Protein AF-A0A662BP65-F1 (afdb_monomer)

Mean predicted aligned error: 16.46 Å

Solvent-accessible surface area (backbone atoms only — not comparable to full-atom values): 5966 Å² total; per-residue (Å²): 136,91,79,85,77,74,81,78,81,77,80,75,45,73,68,53,50,54,54,50,50,58,72,63,42,67,82,78,50,65,78,65,72,78,46,72,80,76,70,68,78,81,76,50,55,73,80,70,70,50,73,90,81,68,91,45,52,72,82,62,78,75,44,79,70,84,86,79,62,95,47,76,68,33,55,50,50,53,52,51,52,50,63,38,32,61,53,53,85

Radius of gyration: 24.39 Å; Cα contacts (8 Å, |Δi|>4): 41; chains: 1; bounding box: 43×60×56 Å

Structure (mmCIF, N/CA/C/O backbone):
data_AF-A0A662BP65-F1
#
_entry.id   AF-A0A662BP65-F1
#
loop_
_atom_site.group_PDB
_atom_site.id
_atom_site.type_symbol
_atom_site.label_atom_id
_atom_site.label_alt_id
_atom_site.label_comp_id
_atom_site.label_asym_id
_atom_site.label_entity_id
_atom_site.label_seq_id
_atom_site.pdbx_PDB_ins_code
_atom_site.Cartn_x
_atom_site.Cartn_y
_atom_site.Cartn_z
_atom_site.occupancy
_atom_site.B_iso_or_equiv
_atom_site.auth_seq_id
_atom_site.auth_comp_id
_atom_site.auth_asym_id
_atom_site.auth_atom_id
_atom_site.pdbx_PDB_model_num
ATOM 1 N N . MET A 1 1 ? 10.216 43.576 43.412 1.00 37.81 1 MET A N 1
ATOM 2 C CA . MET A 1 1 ? 10.754 43.359 42.049 1.00 37.81 1 MET A CA 1
ATOM 3 C C . MET A 1 1 ? 10.221 42.049 41.485 1.00 37.81 1 MET A C 1
ATOM 5 O O . MET A 1 1 ? 10.451 41.005 42.078 1.00 37.81 1 MET A O 1
ATOM 9 N N . ASN A 1 2 ? 9.493 42.133 40.373 1.00 41.91 2 ASN A N 1
ATOM 10 C CA . ASN A 1 2 ? 8.835 41.044 39.649 1.00 41.91 2 ASN A CA 1
ATOM 11 C C . ASN A 1 2 ? 9.836 40.325 38.721 1.00 4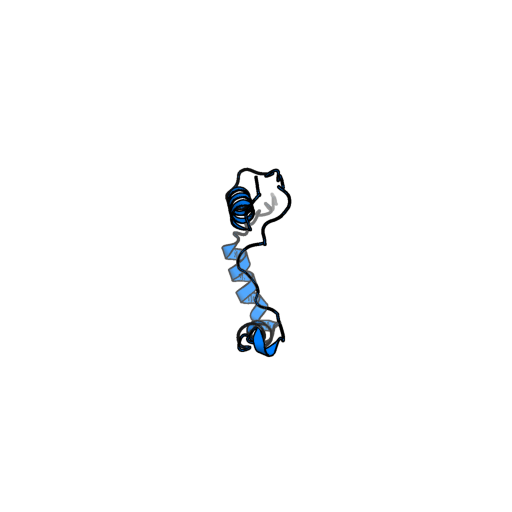1.91 2 ASN A C 1
ATOM 13 O O . ASN A 1 2 ? 10.505 40.990 37.932 1.00 41.91 2 ASN A O 1
ATOM 17 N N . LYS A 1 3 ? 9.937 38.993 38.797 1.00 49.47 3 LYS A N 1
ATOM 18 C CA . LYS A 1 3 ? 10.678 38.161 37.831 1.00 49.47 3 LYS A CA 1
ATOM 19 C C . LYS A 1 3 ? 9.815 36.978 37.385 1.00 49.47 3 LYS A C 1
ATOM 21 O O . LYS A 1 3 ? 10.182 35.826 37.580 1.00 49.47 3 LYS A O 1
ATOM 26 N N . ASN A 1 4 ? 8.672 37.257 36.765 1.00 49.25 4 ASN A N 1
ATOM 27 C CA . ASN A 1 4 ? 7.973 36.257 35.960 1.00 49.25 4 ASN A CA 1
ATOM 28 C C . ASN A 1 4 ? 8.713 36.089 34.626 1.00 49.25 4 ASN A C 1
ATOM 30 O O . ASN A 1 4 ? 8.390 36.738 33.632 1.00 49.25 4 ASN A O 1
ATOM 34 N N . SER A 1 5 ? 9.730 35.226 34.606 1.00 48.44 5 SER A N 1
ATOM 35 C CA . SER A 1 5 ? 10.309 34.713 33.365 1.00 48.44 5 SER A CA 1
ATOM 36 C C . SER A 1 5 ? 9.293 33.770 32.720 1.00 48.44 5 SER A C 1
ATOM 38 O O . SER A 1 5 ? 9.237 32.576 33.016 1.00 48.44 5 SER A O 1
ATOM 40 N N . ILE A 1 6 ? 8.442 34.342 31.876 1.00 45.31 6 ILE A N 1
ATOM 41 C CA . ILE A 1 6 ? 7.541 33.621 30.982 1.00 45.31 6 ILE A CA 1
ATOM 42 C C . ILE A 1 6 ? 8.418 32.692 30.135 1.00 45.31 6 ILE A C 1
ATOM 44 O O . ILE A 1 6 ? 9.189 33.154 29.296 1.00 45.31 6 ILE A O 1
ATOM 48 N N . MET A 1 7 ? 8.341 31.382 30.382 1.00 43.44 7 MET A N 1
ATOM 49 C CA . MET A 1 7 ? 8.895 30.378 29.476 1.00 43.44 7 MET A CA 1
ATOM 50 C C . MET A 1 7 ? 8.168 30.504 28.136 1.00 43.44 7 MET A C 1
ATOM 52 O O . MET A 1 7 ? 7.044 30.030 27.967 1.00 43.44 7 MET A O 1
ATOM 56 N N . GLU A 1 8 ? 8.817 31.182 27.196 1.00 47.69 8 GLU A N 1
ATOM 57 C CA . GLU A 1 8 ? 8.422 31.297 25.801 1.00 47.69 8 GLU A CA 1
ATOM 58 C C . GLU A 1 8 ? 8.254 29.884 25.210 1.00 47.69 8 GLU A C 1
ATOM 60 O O . GLU A 1 8 ? 9.227 29.186 24.915 1.00 47.69 8 GLU A O 1
ATOM 65 N N . LYS A 1 9 ? 7.006 29.421 25.060 1.00 54.97 9 LYS A N 1
ATOM 66 C CA . LYS A 1 9 ? 6.701 28.188 24.322 1.00 54.97 9 LYS A CA 1
ATOM 67 C C . LYS A 1 9 ? 6.997 28.433 22.841 1.00 54.97 9 LYS A C 1
ATOM 69 O O . LYS A 1 9 ? 6.122 28.850 22.087 1.00 54.97 9 LYS A O 1
ATOM 74 N N . LYS A 1 10 ? 8.234 28.173 22.418 1.00 56.41 10 LYS A N 1
ATOM 75 C CA . LYS A 1 10 ? 8.637 28.239 21.008 1.00 56.41 10 LYS A CA 1
ATOM 76 C C . LYS A 1 10 ? 7.880 27.172 20.216 1.00 56.41 10 LYS A C 1
ATOM 78 O O . LYS A 1 10 ? 8.165 25.982 20.321 1.00 56.41 10 L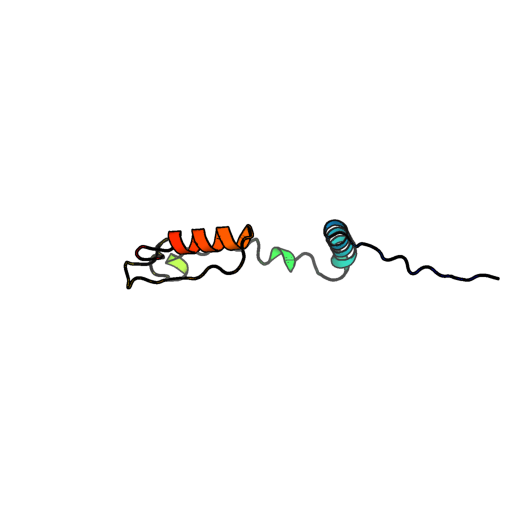YS A O 1
ATOM 83 N N . ASN A 1 11 ? 6.897 27.597 19.424 1.00 59.94 11 ASN A N 1
ATOM 84 C CA . ASN A 1 11 ? 6.211 26.742 18.462 1.00 59.94 11 ASN A CA 1
ATOM 85 C C . ASN A 1 11 ? 7.169 26.473 17.291 1.00 59.94 11 ASN A C 1
ATOM 87 O O . ASN A 1 11 ? 7.240 27.238 16.328 1.00 59.94 11 ASN A O 1
ATOM 91 N N . VAL A 1 12 ? 7.991 25.430 17.413 1.00 66.25 12 VAL A N 1
ATOM 92 C CA . VAL A 1 12 ? 8.944 25.064 1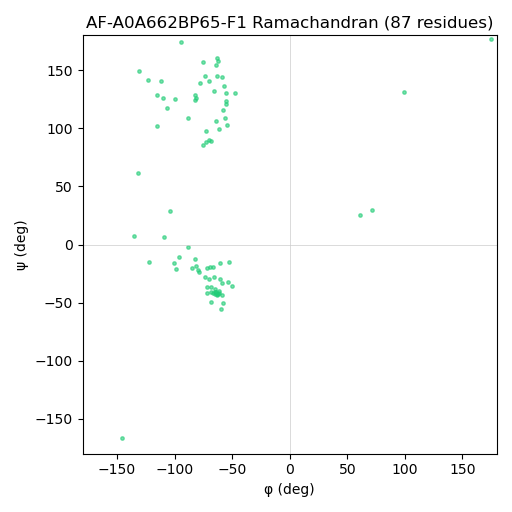6.363 1.00 66.25 12 VAL A CA 1
ATOM 93 C C . VAL A 1 12 ? 8.159 24.462 15.200 1.00 66.25 12 VAL A C 1
ATOM 95 O O . VAL A 1 12 ? 7.788 23.290 15.202 1.00 66.25 12 VAL A O 1
ATOM 98 N N . SER A 1 13 ? 7.885 25.287 14.190 1.00 71.81 13 SER A N 1
ATOM 99 C CA . SER A 1 13 ? 7.317 24.829 12.923 1.00 71.81 13 SER A CA 1
ATOM 100 C C . SER A 1 13 ? 8.239 23.788 12.283 1.00 71.81 13 SER A C 1
ATOM 102 O O . SER A 1 13 ? 9.462 23.925 12.334 1.00 71.81 13 SER A O 1
ATOM 104 N N . ARG A 1 14 ? 7.670 22.776 11.613 1.00 71.62 14 ARG A N 1
ATOM 105 C CA . ARG A 1 14 ? 8.429 21.731 10.888 1.00 71.62 14 ARG A CA 1
ATOM 106 C C . ARG A 1 14 ? 9.485 22.335 9.951 1.00 71.62 14 ARG A C 1
ATO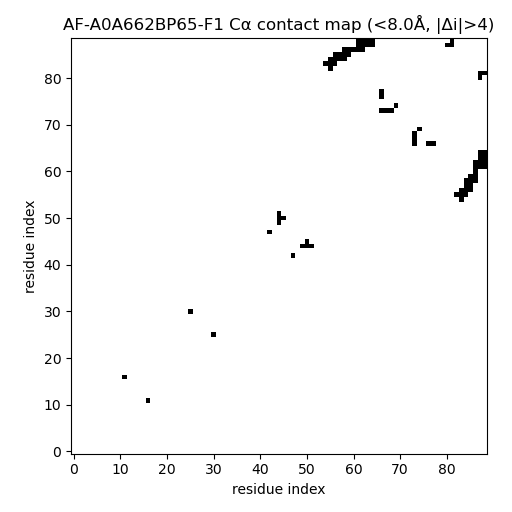M 108 O O . ARG A 1 14 ? 10.583 21.805 9.821 1.00 71.62 14 ARG A O 1
ATOM 115 N N . LYS A 1 15 ? 9.170 23.487 9.344 1.00 72.94 15 LYS A N 1
ATOM 116 C CA . LYS A 1 15 ? 10.091 24.251 8.485 1.00 72.94 15 LYS A CA 1
ATOM 117 C C . LYS A 1 15 ? 11.254 24.861 9.270 1.00 72.94 15 LYS A C 1
ATOM 119 O O . LYS A 1 15 ? 12.361 24.928 8.755 1.00 72.94 15 LYS A O 1
ATOM 124 N N . GLN A 1 16 ? 11.004 25.310 10.495 1.00 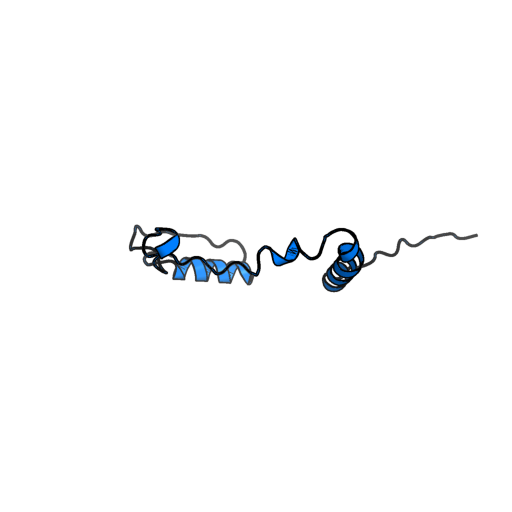69.94 16 GLN A N 1
ATOM 125 C CA . GLN A 1 16 ? 12.015 25.889 11.374 1.00 69.94 16 GLN A CA 1
ATOM 126 C C . GLN A 1 16 ? 12.963 24.805 11.886 1.00 69.94 16 GLN A C 1
ATOM 128 O O . GLN A 1 16 ? 14.169 24.999 11.835 1.00 69.94 16 GLN A O 1
ATOM 133 N N . PHE A 1 17 ? 12.425 23.639 12.261 1.00 77.44 17 PHE A N 1
ATOM 134 C CA . PHE A 1 17 ? 13.221 22.468 12.629 1.00 77.44 17 PHE A CA 1
ATOM 135 C C . PHE A 1 17 ? 14.153 22.051 11.489 1.00 77.44 17 PHE A C 1
ATOM 137 O O . PHE A 1 17 ? 15.356 21.973 11.691 1.00 77.44 17 PHE A O 1
ATOM 144 N N . LEU A 1 18 ? 13.626 21.901 10.267 1.00 72.81 18 LEU A N 1
ATOM 145 C CA . LEU A 1 18 ? 14.438 21.532 9.106 1.00 72.81 18 LEU A CA 1
ATOM 146 C C . LEU A 1 18 ? 15.529 22.574 8.801 1.00 72.81 18 LEU A C 1
ATOM 148 O O . LEU A 1 18 ? 16.671 22.206 8.544 1.00 72.81 18 LEU A O 1
ATOM 152 N N . LYS A 1 19 ? 15.213 23.874 8.891 1.00 67.25 19 LYS A N 1
ATOM 153 C CA . LYS A 1 19 ? 16.198 24.958 8.724 1.00 67.25 19 LYS A CA 1
ATOM 154 C C . LYS A 1 19 ? 17.288 24.929 9.802 1.00 67.25 19 LYS A C 1
ATOM 156 O O . LYS A 1 19 ? 18.461 25.092 9.482 1.00 67.25 19 LYS A O 1
ATOM 161 N N . THR A 1 20 ? 16.919 24.700 11.060 1.00 67.25 20 THR A N 1
ATOM 162 C CA . THR A 1 20 ? 17.860 24.608 12.184 1.00 67.25 20 THR A CA 1
ATOM 163 C C . THR A 1 20 ? 18.740 23.358 12.089 1.00 67.25 20 THR A C 1
ATOM 165 O O . THR A 1 20 ? 19.944 23.451 12.310 1.00 67.25 20 THR A O 1
ATOM 168 N N . THR A 1 21 ? 18.181 22.212 11.694 1.00 63.66 21 THR A N 1
ATOM 169 C CA . THR A 1 21 ? 18.931 20.965 11.473 1.00 63.66 21 THR A CA 1
ATOM 170 C C . THR A 1 21 ? 19.919 21.088 10.313 1.00 63.66 21 THR A C 1
ATOM 172 O O . THR A 1 21 ? 21.040 20.604 10.428 1.00 63.66 21 THR A O 1
ATOM 175 N N . ILE A 1 22 ? 19.559 21.788 9.231 1.00 61.50 22 ILE A N 1
ATOM 176 C CA . ILE A 1 22 ? 20.489 22.073 8.127 1.00 61.50 22 ILE A CA 1
ATOM 177 C C . ILE A 1 22 ? 21.618 23.004 8.591 1.00 61.50 22 ILE A C 1
ATOM 179 O O . ILE A 1 22 ? 22.763 22.749 8.257 1.00 61.50 22 ILE A O 1
ATOM 183 N N . GLY A 1 23 ? 21.336 24.036 9.393 1.00 60.09 23 GLY A N 1
ATOM 184 C CA . GLY A 1 23 ? 22.357 24.991 9.852 1.00 60.09 23 GLY A CA 1
ATOM 185 C C . GLY A 1 23 ? 23.374 24.433 10.860 1.00 60.09 23 GLY A C 1
ATOM 186 O O . GLY A 1 23 ? 24.516 24.878 10.873 1.00 60.09 23 GLY A O 1
ATOM 187 N N . LEU A 1 24 ? 22.984 23.456 11.687 1.00 57.78 24 LEU A N 1
ATOM 188 C CA . LEU A 1 24 ? 23.856 22.824 12.695 1.00 57.78 24 LEU A CA 1
ATOM 189 C C . LEU A 1 24 ? 24.457 21.483 12.240 1.00 57.78 24 LEU A C 1
ATOM 191 O O . LEU A 1 24 ? 25.469 21.054 12.787 1.00 57.78 24 LEU A O 1
ATOM 195 N N . GLY A 1 25 ? 23.853 20.814 11.253 1.00 54.84 25 GLY A N 1
ATOM 196 C CA . GLY A 1 25 ? 24.262 19.480 10.800 1.00 54.84 25 GLY A CA 1
ATOM 197 C C . GLY A 1 25 ? 25.451 19.455 9.834 1.00 54.84 25 GLY A C 1
ATOM 198 O O . GLY A 1 25 ? 26.097 18.417 9.708 1.00 54.84 25 GLY A O 1
ATOM 199 N N . VAL A 1 26 ? 25.785 20.577 9.182 1.00 53.50 26 VAL A N 1
ATOM 200 C CA . VAL A 1 26 ? 26.900 20.631 8.207 1.00 53.50 26 VAL A CA 1
ATOM 201 C C . VAL A 1 26 ? 28.274 20.487 8.875 1.00 53.50 26 VAL A C 1
ATOM 203 O O . VAL A 1 26 ? 29.246 20.150 8.210 1.00 53.50 26 VAL A O 1
ATOM 206 N N . ALA A 1 27 ? 28.370 20.724 10.186 1.00 52.84 27 ALA A N 1
ATOM 207 C CA . ALA A 1 27 ? 29.641 20.680 10.904 1.00 52.84 27 ALA A CA 1
ATOM 208 C C . ALA A 1 27 ? 30.052 19.268 11.366 1.00 52.84 27 ALA A C 1
ATOM 210 O O . ALA A 1 27 ? 31.230 19.049 11.630 1.00 52.84 27 ALA A O 1
ATOM 211 N N . SER A 1 28 ? 29.121 18.309 11.469 1.00 54.56 28 SER A N 1
ATOM 212 C CA . SER A 1 28 ? 29.404 16.980 12.046 1.00 54.56 28 SER A CA 1
ATOM 213 C C . SER A 1 28 ? 29.130 15.793 11.123 1.00 54.56 28 SER A C 1
ATOM 215 O O . SER A 1 28 ? 29.634 14.702 11.384 1.00 54.56 28 SER A O 1
ATOM 217 N N . PHE A 1 29 ? 28.399 15.979 10.023 1.00 55.47 29 PHE A N 1
ATOM 218 C CA . PHE A 1 29 ? 28.163 14.922 9.044 1.00 55.47 29 PHE A CA 1
ATOM 219 C C . PHE A 1 29 ? 28.824 15.312 7.729 1.00 55.47 29 PHE A C 1
ATOM 221 O O . PHE A 1 29 ? 28.319 16.151 6.986 1.00 55.47 29 PHE A O 1
ATOM 228 N N . GLY A 1 30 ? 29.987 14.713 7.461 1.00 52.06 30 GLY A N 1
ATOM 229 C CA . GLY A 1 30 ? 30.682 14.868 6.191 1.00 52.06 30 GLY A CA 1
ATOM 230 C C . GLY A 1 30 ? 29.714 14.672 5.024 1.00 52.06 30 GLY A C 1
ATOM 231 O O . GLY A 1 30 ? 28.975 13.687 4.968 1.00 52.06 30 GLY A O 1
ATOM 232 N N . LEU A 1 31 ? 29.734 15.617 4.085 1.00 53.47 31 LEU A N 1
ATOM 233 C CA . LEU A 1 31 ? 28.849 15.673 2.915 1.00 53.47 31 LEU A CA 1
ATOM 234 C C . LEU A 1 31 ? 28.835 14.374 2.077 1.00 53.47 31 LEU A C 1
ATOM 236 O O . LEU A 1 31 ? 27.923 14.170 1.285 1.00 53.47 31 LEU A O 1
ATOM 240 N N . GLY A 1 32 ? 29.801 13.467 2.266 1.00 52.56 32 GLY A N 1
ATOM 241 C CA . GLY A 1 32 ? 29.874 12.173 1.582 1.00 52.56 32 GLY A CA 1
ATOM 242 C C . GLY A 1 32 ? 28.869 11.114 2.061 1.00 52.56 32 GLY A C 1
ATOM 243 O O . GLY A 1 32 ? 28.463 10.264 1.268 1.00 52.56 32 GLY A O 1
ATOM 244 N N . SER A 1 33 ? 28.411 11.153 3.318 1.00 54.41 33 SER A N 1
ATOM 245 C CA . SER A 1 33 ? 27.515 10.109 3.854 1.00 54.41 33 SER A CA 1
ATOM 246 C C . SER A 1 33 ? 26.057 10.277 3.416 1.00 54.41 33 SER A C 1
ATOM 248 O O . SER A 1 33 ? 25.322 9.296 3.360 1.00 54.41 33 SER A O 1
ATOM 250 N N . LEU A 1 34 ? 25.644 11.498 3.058 1.00 55.66 34 LEU A N 1
ATOM 251 C CA . LEU A 1 34 ? 24.289 11.785 2.569 1.00 55.66 34 LEU A CA 1
ATOM 252 C C . LEU A 1 34 ? 24.103 11.424 1.084 1.00 55.66 34 LEU A C 1
ATOM 254 O O . LEU A 1 34 ? 22.979 11.195 0.646 1.00 55.66 34 LEU A O 1
ATOM 258 N N . ILE A 1 35 ? 25.191 11.335 0.312 1.00 58.03 35 ILE A N 1
ATOM 259 C CA . ILE A 1 35 ? 25.148 11.126 -1.147 1.00 58.03 35 ILE A CA 1
ATOM 260 C C . ILE A 1 35 ? 25.419 9.655 -1.520 1.00 58.03 35 ILE A C 1
ATOM 262 O O . ILE A 1 35 ? 25.053 9.217 -2.608 1.00 58.03 35 ILE A O 1
ATOM 266 N N . SER A 1 36 ? 25.962 8.841 -0.604 1.00 56.34 36 SER A N 1
ATOM 267 C CA . SER A 1 36 ? 26.278 7.417 -0.852 1.00 56.34 36 SER A CA 1
ATOM 268 C C . SER A 1 36 ? 25.056 6.547 -1.218 1.00 56.34 36 SER A C 1
ATOM 270 O O . SER A 1 36 ? 25.203 5.458 -1.779 1.00 56.34 36 SER A O 1
ATOM 272 N N . SER A 1 37 ? 23.836 7.037 -0.958 1.00 58.31 37 SER A N 1
ATOM 273 C CA . SER A 1 37 ? 22.588 6.381 -1.371 1.00 58.31 37 SER A CA 1
ATOM 274 C C . SER A 1 37 ? 21.993 6.905 -2.688 1.00 58.31 37 SER A C 1
ATOM 276 O O . SER A 1 37 ? 21.062 6.284 -3.187 1.00 58.31 37 SER A O 1
ATOM 278 N N . CYS A 1 38 ? 22.484 8.017 -3.250 1.00 61.62 38 CYS A N 1
ATOM 279 C CA . CYS A 1 38 ? 21.836 8.728 -4.369 1.00 61.62 38 CYS A CA 1
ATOM 280 C C . CYS A 1 38 ? 22.583 8.609 -5.716 1.00 61.62 38 CYS A C 1
ATOM 282 O O . CYS A 1 38 ? 22.227 9.279 -6.678 1.00 61.62 38 CYS A O 1
ATOM 284 N N . GLY A 1 39 ? 23.644 7.799 -5.793 1.00 56.81 39 GLY A N 1
ATOM 285 C CA . GLY A 1 39 ? 24.516 7.738 -6.977 1.00 56.81 39 GLY A CA 1
ATOM 286 C C . GLY A 1 39 ? 24.904 6.338 -7.441 1.00 56.81 39 GLY A C 1
ATOM 287 O O . GLY A 1 39 ? 25.763 6.210 -8.308 1.00 56.81 39 GLY A O 1
ATOM 288 N N . LYS A 1 40 ? 24.324 5.280 -6.865 1.00 65.56 40 LYS A N 1
ATOM 289 C CA . LYS A 1 40 ? 24.550 3.928 -7.386 1.00 65.56 40 LYS A CA 1
ATOM 290 C C . LYS A 1 40 ? 23.612 3.731 -8.578 1.00 65.56 40 LYS A C 1
ATOM 292 O O . LYS A 1 40 ? 22.417 3.962 -8.393 1.00 65.56 40 LYS A O 1
ATOM 297 N N . PRO A 1 41 ? 24.117 3.338 -9.762 1.00 65.19 41 PRO A N 1
ATOM 298 C CA . PRO A 1 41 ? 23.244 2.928 -10.850 1.00 65.19 41 PRO A CA 1
ATOM 299 C C . PRO A 1 41 ? 22.340 1.812 -10.325 1.00 65.19 41 PRO A C 1
ATOM 301 O O . PRO A 1 41 ? 22.803 0.895 -9.640 1.00 65.19 41 PRO A O 1
ATOM 304 N N . GLU A 1 42 ? 21.042 1.967 -10.556 1.00 69.06 42 GLU A N 1
ATOM 305 C CA . GLU A 1 42 ? 20.037 0.980 -10.191 1.00 69.06 42 GLU A CA 1
ATOM 306 C C . GLU A 1 42 ? 20.413 -0.333 -10.887 1.00 69.06 42 GLU A C 1
ATOM 308 O O . GLU A 1 42 ? 20.515 -0.381 -12.113 1.00 69.06 42 GLU A O 1
ATOM 313 N N . ARG A 1 43 ? 20.742 -1.368 -10.103 1.00 71.19 43 ARG A N 1
ATOM 314 C CA . ARG A 1 43 ? 21.093 -2.673 -10.672 1.00 71.19 43 ARG A CA 1
ATOM 315 C C . ARG A 1 43 ? 19.856 -3.230 -11.351 1.00 71.19 43 ARG A C 1
ATOM 317 O O . ARG A 1 43 ? 18.783 -3.221 -10.743 1.00 71.19 43 ARG A O 1
ATOM 324 N N . SER A 1 44 ? 20.001 -3.708 -12.583 1.00 72.12 44 SER A N 1
ATOM 325 C CA . SER A 1 44 ? 18.870 -4.304 -13.289 1.00 72.12 44 SER A CA 1
ATOM 326 C C . SER A 1 44 ? 18.392 -5.560 -12.559 1.00 72.12 44 SER A C 1
ATOM 328 O O . SER A 1 44 ? 19.151 -6.220 -11.841 1.00 72.12 44 SER A O 1
ATOM 330 N N . HIS A 1 45 ? 17.117 -5.905 -12.736 1.00 73.19 45 HIS A N 1
ATOM 331 C CA . HIS A 1 45 ? 16.557 -7.128 -12.160 1.00 73.19 45 HIS A CA 1
ATOM 332 C C . HIS A 1 45 ? 17.315 -8.375 -12.653 1.00 73.19 45 HIS A C 1
ATOM 334 O O . HIS A 1 45 ? 17.537 -9.302 -11.871 1.00 73.19 45 HIS A O 1
ATOM 340 N N . GLU A 1 46 ? 17.815 -8.352 -13.893 1.00 72.19 46 GLU A N 1
ATOM 341 C CA . GLU A 1 46 ? 18.686 -9.380 -14.468 1.00 72.19 46 GLU A CA 1
ATOM 342 C C . GLU A 1 46 ? 20.044 -9.492 -13.755 1.00 72.19 46 GLU A C 1
ATOM 344 O O . GLU A 1 46 ? 20.505 -10.604 -13.506 1.00 72.19 46 GLU A O 1
ATOM 349 N N . GLU A 1 47 ? 20.680 -8.373 -13.385 1.00 77.81 47 GLU A N 1
ATOM 350 C CA . GLU A 1 47 ? 21.967 -8.372 -12.665 1.00 77.81 47 GLU A CA 1
ATOM 351 C C . GLU A 1 47 ? 21.829 -8.964 -11.251 1.00 77.81 47 GLU A C 1
ATOM 353 O O . GLU A 1 47 ? 22.765 -9.550 -10.707 1.00 77.81 47 GLU A O 1
ATOM 358 N N . LEU A 1 48 ? 20.636 -8.847 -10.666 1.00 80.25 48 LEU A N 1
ATOM 359 C CA . LEU A 1 48 ? 20.293 -9.396 -9.355 1.00 80.25 48 LEU A CA 1
ATOM 360 C C . LEU A 1 48 ? 19.769 -10.840 -9.415 1.00 80.25 48 LEU A C 1
ATOM 362 O O . LEU A 1 48 ? 19.472 -11.412 -8.364 1.00 80.25 48 LEU A O 1
ATOM 366 N N . GLY A 1 49 ? 19.642 -11.430 -10.611 1.00 86.19 49 GLY A N 1
ATOM 367 C CA . GLY A 1 49 ? 19.074 -12.767 -10.801 1.00 86.19 49 GLY A CA 1
ATOM 368 C C . GLY A 1 49 ? 17.620 -12.878 -10.327 1.00 86.19 49 GLY A C 1
ATOM 369 O O . GLY A 1 49 ? 17.180 -13.962 -9.938 1.00 86.19 49 GLY A O 1
ATOM 370 N N . LEU A 1 50 ? 16.890 -11.758 -10.300 1.00 84.44 50 LEU A N 1
ATOM 371 C CA . LEU A 1 50 ? 15.509 -11.724 -9.842 1.00 84.44 50 LEU A CA 1
ATOM 372 C C . LEU A 1 50 ? 14.583 -12.272 -10.938 1.00 84.44 50 LEU A C 1
ATOM 374 O O . LEU A 1 50 ? 14.755 -11.943 -12.113 1.00 84.44 50 LEU A O 1
ATOM 378 N N . PRO A 1 51 ? 13.575 -13.082 -10.575 1.00 84.25 51 PRO A N 1
ATOM 379 C CA . PRO A 1 51 ? 12.511 -13.427 -11.506 1.00 84.25 51 PRO A CA 1
ATOM 380 C C . PRO A 1 51 ? 11.731 -12.163 -11.913 1.00 84.25 51 PRO A C 1
ATOM 382 O O . PRO A 1 51 ? 11.769 -11.161 -11.190 1.00 84.25 51 PRO A O 1
ATOM 385 N N . PRO A 1 52 ? 10.985 -12.197 -13.033 1.00 83.31 52 PRO A N 1
ATOM 386 C CA . PRO A 1 52 ? 10.126 -11.084 -13.420 1.00 83.31 52 PRO A CA 1
ATOM 387 C C . PRO A 1 52 ? 9.157 -10.762 -12.277 1.00 83.31 52 PRO A C 1
ATOM 389 O O . PRO A 1 52 ? 8.401 -11.627 -11.834 1.00 83.31 52 PRO A O 1
ATOM 392 N N . LEU A 1 53 ? 9.211 -9.525 -11.783 1.00 86.00 53 LEU A N 1
ATOM 393 C CA . LEU A 1 53 ? 8.347 -9.033 -10.715 1.00 86.00 53 LEU A CA 1
ATOM 394 C C . LEU A 1 53 ? 7.066 -8.473 -11.346 1.00 86.00 53 LEU A C 1
ATOM 396 O O . LEU A 1 53 ? 7.136 -7.443 -12.015 1.00 86.00 53 LEU A O 1
ATOM 400 N N . PRO A 1 54 ? 5.909 -9.138 -11.193 1.00 87.44 54 PRO A N 1
ATOM 401 C CA . PRO A 1 54 ? 4.659 -8.622 -11.724 1.00 87.44 54 PRO A CA 1
ATOM 402 C C . PRO A 1 54 ? 4.168 -7.435 -10.886 1.00 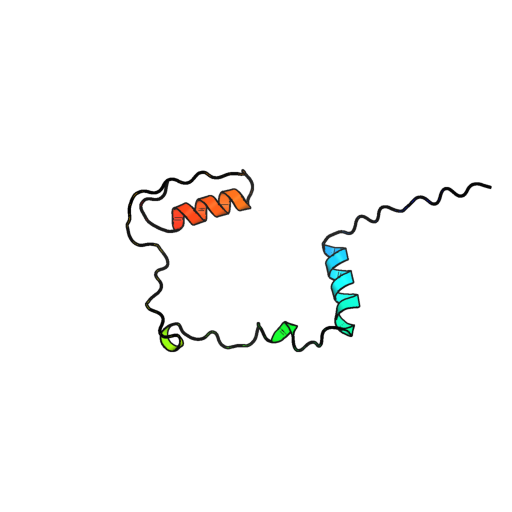87.44 54 PRO A C 1
ATOM 404 O O . PRO A 1 54 ? 4.281 -7.438 -9.662 1.00 87.44 54 PRO A O 1
ATOM 407 N N . ASP A 1 55 ? 3.537 -6.459 -11.540 1.00 89.38 55 ASP A N 1
ATOM 408 C CA . ASP A 1 55 ? 2.966 -5.279 -10.868 1.00 89.38 55 ASP A CA 1
ATOM 409 C C . ASP A 1 55 ? 1.774 -5.616 -9.958 1.00 89.38 55 ASP A C 1
ATOM 411 O O . ASP A 1 55 ? 1.392 -4.831 -9.088 1.00 89.38 55 ASP A O 1
ATOM 415 N N . ARG A 1 56 ? 1.152 -6.778 -10.181 1.00 90.19 56 ARG A N 1
ATOM 416 C CA . ARG A 1 56 ? -0.006 -7.274 -9.435 1.00 90.19 56 ARG A CA 1
ATOM 417 C C . ARG A 1 56 ? 0.214 -8.706 -8.979 1.00 90.19 56 ARG A C 1
ATOM 419 O O . ARG A 1 56 ? 0.863 -9.504 -9.655 1.00 90.19 56 ARG A O 1
ATOM 426 N N . ALA A 1 57 ? -0.390 -9.039 -7.849 1.00 90.75 57 ALA A N 1
ATOM 427 C CA . ALA A 1 57 ? -0.469 -10.396 -7.352 1.00 90.75 57 ALA A CA 1
ATOM 428 C C . ALA A 1 57 ? -1.262 -11.285 -8.322 1.00 90.75 57 ALA A C 1
ATOM 430 O O . ALA A 1 57 ? -2.230 -10.854 -8.955 1.00 90.75 57 ALA A O 1
ATOM 431 N N . ALA A 1 58 ? -0.844 -12.545 -8.415 1.00 88.06 58 ALA A N 1
ATOM 432 C CA . ALA A 1 58 ? -1.581 -13.568 -9.140 1.00 88.06 58 ALA A CA 1
ATOM 433 C C . ALA A 1 58 ? -2.966 -13.804 -8.512 1.00 88.06 58 ALA A C 1
ATOM 435 O O . ALA A 1 58 ? -3.179 -13.533 -7.329 1.00 88.06 58 ALA A O 1
ATOM 436 N N . ASN A 1 59 ? -3.892 -14.350 -9.306 1.00 89.69 59 ASN A N 1
ATOM 437 C CA . ASN A 1 59 ? -5.228 -14.714 -8.831 1.00 89.69 59 ASN A CA 1
ATOM 438 C C . ASN A 1 59 ? -5.125 -15.685 -7.651 1.00 89.69 59 ASN A C 1
ATOM 440 O O . ASN A 1 59 ? -4.339 -16.638 -7.681 1.00 89.69 59 ASN A O 1
ATOM 444 N N . GLY A 1 60 ? -5.930 -15.447 -6.622 1.00 87.62 60 GLY A N 1
ATOM 445 C CA . GLY A 1 60 ? -5.817 -16.155 -5.358 1.00 87.62 60 GLY A CA 1
ATOM 446 C C . GLY A 1 60 ? -7.162 -16.382 -4.690 1.00 87.62 60 GLY A C 1
ATOM 447 O O . GLY A 1 60 ? -8.230 -16.239 -5.278 1.00 87.62 60 GLY A O 1
ATOM 448 N N . LYS A 1 61 ? -7.112 -16.770 -3.417 1.00 91.56 61 LYS A N 1
ATOM 449 C CA . LYS A 1 61 ? -8.315 -16.818 -2.589 1.00 91.56 61 LYS A CA 1
ATOM 450 C C . LYS A 1 61 ? -8.772 -15.391 -2.304 1.00 91.56 61 LYS A C 1
ATOM 452 O O . LYS A 1 61 ? -7.947 -14.553 -1.963 1.00 91.56 61 LYS A O 1
ATOM 457 N N . LYS A 1 62 ? -10.085 -15.163 -2.328 1.00 92.50 62 LYS A N 1
ATOM 458 C CA . LYS A 1 62 ? -10.677 -13.878 -1.959 1.00 92.50 62 LYS A CA 1
ATOM 459 C C . LYS A 1 62 ? -10.249 -13.42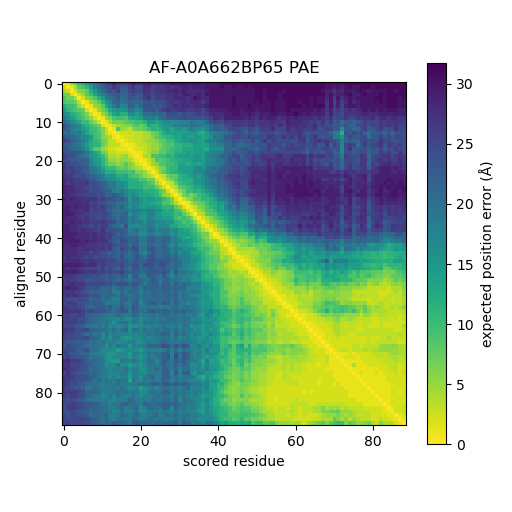9 -0.560 1.00 92.50 62 LYS A C 1
ATOM 461 O O . LYS A 1 62 ? -10.448 -14.170 0.412 1.00 92.50 62 LYS A O 1
ATOM 466 N N . LEU A 1 63 ? -9.664 -12.236 -0.465 1.00 92.94 63 LEU A N 1
ATOM 467 C CA . LEU A 1 63 ? -9.199 -11.637 0.785 1.00 92.94 63 LEU A CA 1
ATOM 468 C C . LEU A 1 63 ? -10.047 -10.420 1.134 1.00 92.94 63 LEU A C 1
ATOM 470 O O . LEU A 1 63 ? -10.399 -9.628 0.266 1.00 92.94 63 LEU A O 1
ATOM 474 N N . ARG A 1 64 ? -10.338 -10.278 2.430 1.00 93.19 64 ARG A N 1
ATOM 475 C CA . ARG A 1 64 ? -11.114 -9.163 2.976 1.00 93.19 64 ARG A CA 1
ATOM 476 C C . ARG A 1 64 ? -10.243 -8.336 3.905 1.00 93.19 64 ARG A C 1
ATOM 478 O O . ARG A 1 64 ? -9.639 -8.910 4.817 1.00 93.19 64 ARG A O 1
ATOM 485 N N . ALA A 1 65 ? -10.196 -7.023 3.711 1.00 93.00 65 ALA A N 1
ATOM 486 C CA . ALA A 1 65 ? -9.429 -6.121 4.570 1.00 93.00 65 ALA A CA 1
ATOM 487 C C . ALA A 1 65 ? -10.304 -5.021 5.183 1.00 93.00 65 ALA A C 1
ATOM 489 O O . ALA A 1 65 ? -11.195 -4.468 4.550 1.00 93.00 65 ALA A O 1
ATOM 490 N N . GLY A 1 66 ? -10.033 -4.683 6.445 1.00 92.81 66 GLY A N 1
ATOM 491 C CA . GLY A 1 66 ? -10.666 -3.554 7.125 1.00 92.81 66 GLY A CA 1
ATOM 492 C C . GLY A 1 66 ? -9.751 -2.336 7.122 1.00 92.81 66 GLY A C 1
ATOM 493 O O . GLY A 1 66 ? -8.623 -2.414 7.608 1.00 92.81 66 GLY A O 1
ATOM 494 N N . LEU A 1 67 ? -10.235 -1.198 6.621 1.00 94.81 67 LEU A N 1
ATOM 495 C CA . LEU A 1 67 ? -9.518 0.070 6.739 1.00 94.81 67 LEU A CA 1
ATOM 496 C C . LEU A 1 67 ? -9.785 0.710 8.108 1.00 94.81 67 LEU A C 1
ATOM 498 O O . LEU A 1 67 ? -10.930 1.001 8.447 1.00 94.81 67 LEU A O 1
ATOM 502 N N . ILE A 1 68 ? -8.724 1.009 8.861 1.00 95.00 68 ILE A N 1
ATOM 503 C CA . ILE A 1 68 ? -8.815 1.790 10.101 1.00 95.00 68 ILE A CA 1
ATOM 504 C C . ILE A 1 6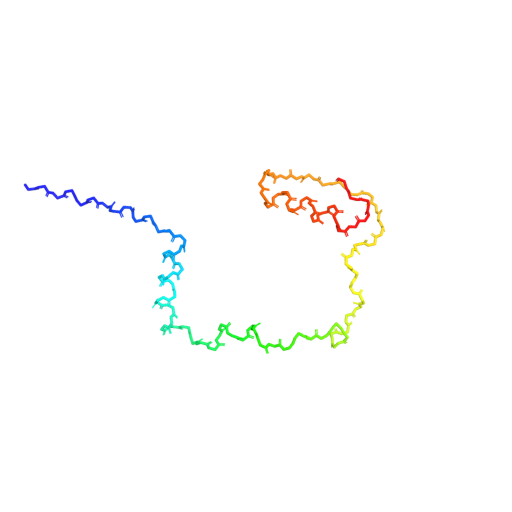8 ? -8.251 3.192 9.854 1.00 95.00 68 ILE A C 1
ATOM 506 O O . ILE A 1 68 ? -7.065 3.361 9.578 1.00 95.00 68 ILE A O 1
ATOM 510 N N . GLY A 1 69 ? -9.113 4.202 10.000 1.00 92.94 69 GLY A N 1
ATOM 511 C CA . GLY A 1 69 ? -8.772 5.618 9.847 1.00 92.94 69 GLY A CA 1
ATOM 512 C C . GLY A 1 69 ? -9.157 6.200 8.482 1.00 92.94 69 GLY A C 1
ATOM 513 O O . GLY A 1 69 ? -8.835 5.655 7.431 1.00 92.94 69 GLY A O 1
ATOM 514 N N . THR A 1 70 ? -9.819 7.359 8.503 1.00 93.12 70 THR A N 1
ATOM 515 C CA . THR A 1 70 ? -10.466 8.003 7.341 1.00 93.12 70 THR A CA 1
ATOM 516 C C . THR A 1 70 ? -9.685 9.200 6.779 1.00 93.12 70 THR A C 1
ATOM 518 O O . THR A 1 70 ? -10.257 10.139 6.235 1.00 93.12 70 THR A O 1
ATOM 521 N N . GLY A 1 71 ? -8.358 9.205 6.929 1.00 95.81 71 GLY A N 1
ATOM 522 C CA . GLY A 1 71 ? -7.488 10.250 6.375 1.00 95.81 71 GLY A CA 1
ATOM 523 C C . GLY A 1 71 ? -6.903 9.886 5.008 1.00 95.81 71 GLY A C 1
ATOM 524 O O . GLY A 1 71 ? -6.983 8.742 4.572 1.00 95.81 71 GLY A O 1
ATOM 525 N N . ASN A 1 72 ? -6.187 10.826 4.381 1.00 96.00 72 ASN A N 1
ATOM 526 C CA . ASN A 1 72 ? -5.552 10.629 3.064 1.00 96.00 72 ASN A CA 1
ATOM 527 C C . ASN A 1 72 ? -4.639 9.390 2.989 1.00 96.00 72 ASN A C 1
ATOM 529 O O . ASN A 1 72 ? -4.521 8.761 1.943 1.00 96.00 72 ASN A O 1
ATOM 533 N N . ARG A 1 73 ? -3.987 9.029 4.103 1.00 95.62 73 ARG A N 1
ATOM 534 C CA . ARG A 1 73 ? -3.159 7.816 4.192 1.00 95.62 73 ARG A CA 1
ATOM 535 C C . ARG A 1 73 ? -4.002 6.544 4.211 1.00 95.62 73 ARG A C 1
ATOM 537 O O . ARG A 1 73 ? -3.601 5.564 3.601 1.00 95.62 73 ARG A O 1
ATOM 544 N N . GLY A 1 74 ? -5.161 6.587 4.867 1.00 96.38 74 GLY A N 1
ATOM 545 C CA . GLY A 1 74 ? -6.098 5.472 4.914 1.00 96.38 74 GLY A CA 1
ATOM 546 C C . GLY A 1 74 ? -6.731 5.218 3.550 1.00 96.38 74 GLY A C 1
ATOM 547 O O . GLY A 1 74 ? -6.655 4.108 3.037 1.00 96.38 74 GLY A O 1
ATOM 548 N N . THR A 1 75 ? -7.245 6.263 2.897 1.00 96.44 75 THR A N 1
ATOM 549 C CA . THR A 1 75 ? -7.785 6.147 1.532 1.00 96.44 75 THR A CA 1
ATOM 550 C C . THR A 1 75 ? -6.730 5.633 0.552 1.00 96.44 75 THR A C 1
ATOM 552 O O . THR A 1 75 ? -7.009 4.726 -0.224 1.00 96.44 75 THR A O 1
ATOM 555 N N . GLY A 1 76 ? -5.498 6.149 0.625 1.00 96.50 76 GLY A N 1
ATOM 556 C CA . GLY A 1 76 ? -4.394 5.650 -0.198 1.00 96.50 76 GLY A CA 1
ATOM 557 C C . GLY A 1 76 ? -4.069 4.177 0.067 1.00 96.50 76 GLY A C 1
ATOM 558 O O . GLY A 1 76 ? -3.844 3.424 -0.873 1.00 96.50 76 GLY A O 1
ATOM 559 N N . ALA A 1 77 ? -4.105 3.743 1.330 1.00 96.19 77 ALA A N 1
ATOM 560 C CA . ALA A 1 77 ? -3.903 2.341 1.685 1.00 96.19 77 ALA A CA 1
ATOM 561 C C . ALA A 1 77 ? -5.014 1.436 1.129 1.00 96.19 77 ALA A C 1
ATOM 563 O O . ALA A 1 77 ? -4.707 0.379 0.583 1.00 96.19 77 ALA A O 1
ATOM 564 N N . ALA A 1 78 ? -6.280 1.859 1.202 1.00 95.81 78 ALA A N 1
ATOM 565 C CA . ALA A 1 78 ? -7.395 1.104 0.631 1.00 95.81 78 ALA A CA 1
ATOM 566 C C . ALA A 1 78 ? -7.289 0.980 -0.896 1.00 95.81 78 ALA A C 1
ATOM 568 O O . ALA A 1 78 ? -7.465 -0.106 -1.438 1.00 95.81 78 ALA A O 1
ATOM 569 N N . LEU A 1 79 ? -6.934 2.064 -1.590 1.00 95.69 79 LEU A N 1
ATOM 570 C CA . LEU A 1 79 ? -6.736 2.03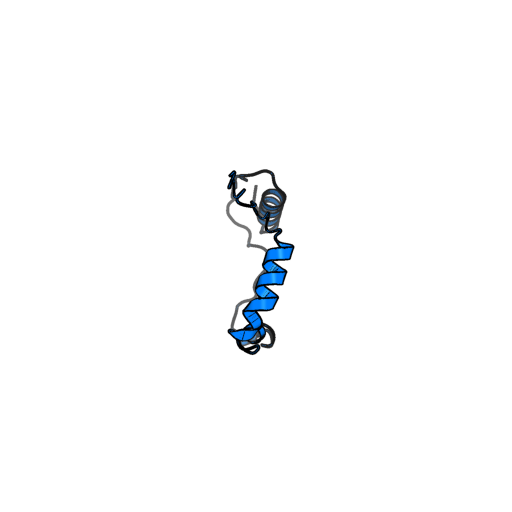9 -3.041 1.00 95.69 79 LEU A CA 1
ATOM 571 C C . LEU A 1 79 ? -5.552 1.155 -3.448 1.00 95.69 79 LEU A C 1
ATOM 573 O O . LEU A 1 79 ? -5.663 0.401 -4.414 1.00 95.69 79 LEU A O 1
ATOM 577 N N . ASN A 1 80 ? -4.445 1.211 -2.701 1.00 94.88 80 ASN A N 1
ATOM 578 C CA . ASN A 1 80 ? -3.295 0.336 -2.928 1.00 94.88 80 ASN A CA 1
ATOM 579 C C . ASN A 1 80 ? -3.662 -1.133 -2.724 1.00 94.88 80 ASN A C 1
ATOM 581 O O . ASN A 1 80 ? -3.264 -1.962 -3.534 1.00 94.88 80 ASN A O 1
ATOM 585 N N . PHE A 1 81 ? -4.438 -1.446 -1.681 1.00 95.00 81 PHE A N 1
ATOM 586 C CA . PHE A 1 81 ? -4.925 -2.801 -1.444 1.00 95.00 81 PHE A CA 1
ATOM 587 C C . PHE A 1 81 ? -5.769 -3.284 -2.624 1.00 95.00 81 PHE A C 1
ATOM 589 O O . PHE A 1 81 ? -5.401 -4.263 -3.251 1.00 95.00 81 PHE A O 1
ATOM 596 N N . LEU A 1 82 ? -6.816 -2.553 -3.013 1.00 93.75 82 LEU A N 1
ATOM 597 C CA . LEU A 1 82 ? -7.680 -2.944 -4.135 1.00 93.75 82 LEU A CA 1
ATOM 598 C C . LEU A 1 82 ? -6.930 -3.050 -5.476 1.00 93.75 82 LEU A C 1
ATOM 600 O O . LEU A 1 82 ? -7.305 -3.842 -6.333 1.00 93.75 82 LEU A O 1
ATOM 604 N N . SER A 1 83 ? -5.865 -2.267 -5.670 1.00 94.06 83 SER A N 1
ATOM 605 C CA . SER A 1 83 ? -5.070 -2.282 -6.908 1.00 94.06 83 SER A CA 1
ATOM 606 C C . SER A 1 83 ? -4.022 -3.397 -6.955 1.00 94.06 83 SER A C 1
ATOM 608 O O . SER A 1 83 ? -3.458 -3.640 -8.026 1.00 94.06 83 SER A O 1
ATOM 610 N N . ALA A 1 84 ? -3.749 -4.055 -5.823 1.00 93.94 84 ALA A N 1
ATOM 611 C CA . ALA A 1 84 ? -2.662 -5.019 -5.685 1.00 93.94 84 ALA A CA 1
ATOM 612 C C . ALA A 1 84 ? -2.919 -6.339 -6.421 1.00 93.94 84 ALA A C 1
ATOM 614 O O . ALA A 1 84 ? -1.969 -7.062 -6.705 1.00 93.94 84 ALA A O 1
ATOM 615 N N . GLY A 1 85 ? -4.166 -6.672 -6.748 1.00 92.69 85 GLY A N 1
ATOM 616 C CA . GLY A 1 85 ? -4.494 -7.925 -7.417 1.00 92.69 85 GLY A CA 1
ATOM 617 C C . GLY A 1 85 ? -5.993 -8.133 -7.561 1.00 92.69 85 GLY A C 1
ATOM 618 O O . GLY A 1 85 ? -6.799 -7.328 -7.099 1.00 92.69 85 GLY A O 1
ATOM 619 N N . ASN A 1 86 ? -6.354 -9.228 -8.218 1.00 90.06 86 ASN A N 1
ATOM 620 C CA . ASN A 1 86 ? -7.742 -9.664 -8.293 1.00 90.06 86 ASN A CA 1
ATOM 621 C C . ASN A 1 86 ? -8.161 -10.297 -6.947 1.00 90.06 86 ASN A C 1
ATOM 623 O O . ASN A 1 86 ? -7.312 -10.739 -6.176 1.00 90.06 86 ASN A O 1
ATOM 627 N N . ASP A 1 87 ? -9.468 -10.328 -6.666 1.00 90.81 87 ASP A N 1
ATOM 628 C CA . ASP A 1 87 ? -10.061 -10.962 -5.473 1.00 90.81 87 ASP A CA 1
ATOM 629 C C . ASP A 1 87 ? -9.813 -10.252 -4.117 1.00 90.81 87 ASP A C 1
ATOM 631 O O . ASP A 1 87 ? -9.810 -10.891 -3.061 1.00 90.81 87 ASP A O 1
ATOM 635 N N . LEU A 1 88 ? -9.656 -8.923 -4.124 1.00 90.81 88 LEU A N 1
ATOM 636 C CA . LEU A 1 88 ? -9.474 -8.082 -2.928 1.00 90.81 88 LEU A CA 1
ATOM 637 C C . LEU A 1 88 ? -10.720 -7.215 -2.671 1.00 90.81 88 LEU A C 1
ATOM 639 O O . LEU A 1 88 ? -11.155 -6.499 -3.574 1.00 90.81 88 LEU A O 1
ATOM 643 N N . GLU A 1 89 ? -11.293 -7.278 -1.459 1.00 84.94 89 GLU A N 1
ATOM 644 C CA . GLU A 1 89 ? -12.503 -6.516 -1.071 1.00 84.94 89 GLU A CA 1
ATOM 645 C C . GLU A 1 89 ? -12.524 -5.984 0.372 1.00 84.94 89 GLU A C 1
ATOM 647 O O . GLU A 1 89 ? -11.774 -6.496 1.239 1.00 84.94 89 GLU A O 1
#

pLDDT: mean 74.79, std 17.59, range [37.81, 96.5]

Sequence (89 aa):
MNKNSIMEKKNVSRKQFLKTTIGLGVASFGLGSLISSCGKPERSHEELGLPPLPDRAANGKKLRAGLIGTGNRGTGAALNFLSAGNDLE

Secondary structure (DSSP, 8-state):
-------------HHHHHHHHHHHHTTTS-THHHHTTSSS----TTTTTPPP--SSBPS-S-B-------SHHHHHHHHHHHHSBSSB-

Foldseek 3Di:
DDDPPPPPPPPCDPVNVVVVCVVPVPVPDPPVVVCPVPDDPDQDCVNVVHDDDDQADDDDAADEDDQDDDDPVSVVVQVCQPSRYPRYD